Protein AF-A0AAW6R0N8-F1 (afdb_monomer)

Radius of gyration: 22.19 Å; Cα contacts (8 Å, |Δi|>4): 278; chains: 1; bounding box: 42×32×87 Å

Structure (mmCIF, N/CA/C/O backbone):
data_AF-A0AAW6R0N8-F1
#
_entry.id   AF-A0AAW6R0N8-F1
#
loop_
_atom_site.group_PDB
_at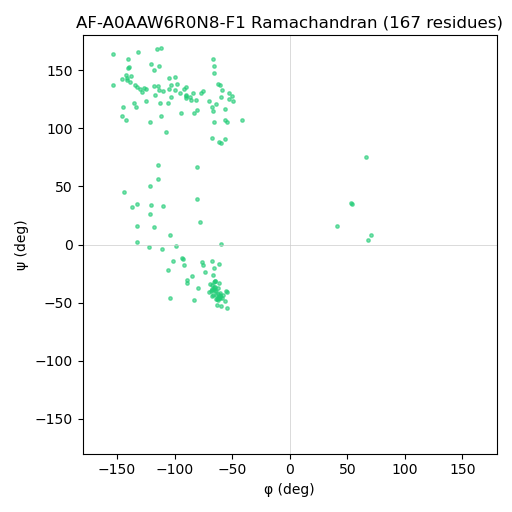om_site.id
_atom_site.type_symbol
_atom_site.label_atom_id
_atom_site.label_alt_id
_atom_site.label_comp_id
_atom_site.label_asym_id
_atom_site.label_entity_id
_atom_site.label_seq_id
_atom_site.pdbx_PDB_ins_code
_atom_site.Cartn_x
_atom_site.Cartn_y
_atom_site.Cartn_z
_atom_site.occupancy
_atom_site.B_iso_or_equiv
_atom_site.auth_seq_id
_atom_site.auth_comp_id
_atom_site.auth_asym_id
_atom_site.auth_atom_id
_atom_site.pdbx_PDB_model_num
ATOM 1 N N . MET A 1 1 ? -19.069 -19.499 -65.667 1.00 41.84 1 MET A N 1
ATOM 2 C CA . MET A 1 1 ? -17.992 -19.268 -64.678 1.00 41.84 1 MET A CA 1
ATOM 3 C C . MET A 1 1 ? -18.463 -18.288 -63.598 1.00 41.84 1 MET A C 1
ATOM 5 O O . MET A 1 1 ? -18.331 -17.089 -63.770 1.00 41.84 1 MET A O 1
ATOM 9 N N . ILE A 1 2 ? -19.153 -18.813 -62.574 1.00 45.59 2 ILE A N 1
ATOM 10 C CA . ILE A 1 2 ? -19.002 -18.646 -61.100 1.00 45.59 2 ILE A CA 1
ATOM 11 C C . ILE A 1 2 ? -18.685 -17.241 -60.503 1.00 45.59 2 ILE A C 1
ATOM 13 O O . ILE A 1 2 ? -18.346 -17.126 -59.336 1.00 45.59 2 ILE A O 1
ATOM 17 N N . PHE A 1 3 ? -18.852 -16.134 -61.228 1.00 44.22 3 PHE A N 1
ATOM 18 C CA . PHE A 1 3 ? -18.349 -14.814 -60.798 1.00 44.22 3 PHE A CA 1
ATOM 19 C C . PHE A 1 3 ? -19.421 -13.785 -60.380 1.00 44.22 3 PHE A C 1
ATOM 21 O O . PHE A 1 3 ? -19.250 -12.593 -60.626 1.00 44.22 3 PHE A O 1
ATOM 28 N N . ARG A 1 4 ? -20.556 -14.199 -59.788 1.00 44.06 4 ARG A N 1
ATOM 29 C CA . ARG A 1 4 ? -21.659 -13.250 -59.496 1.00 44.06 4 ARG A CA 1
ATOM 30 C C . ARG A 1 4 ? -22.314 -13.251 -58.112 1.00 44.06 4 ARG A C 1
ATOM 32 O O . ARG A 1 4 ? -23.203 -12.436 -57.917 1.00 44.06 4 ARG A O 1
ATOM 39 N N . LEU A 1 5 ? -21.895 -14.051 -57.130 1.00 46.03 5 LEU A N 1
ATOM 40 C CA . LEU A 1 5 ? -22.649 -14.143 -55.861 1.00 46.03 5 LEU A CA 1
ATOM 41 C C . LEU A 1 5 ? -21.772 -14.307 -54.606 1.00 46.03 5 LEU A C 1
ATOM 43 O O . LEU A 1 5 ? -22.065 -15.124 -53.745 1.00 46.03 5 LEU A O 1
ATOM 47 N N . LEU A 1 6 ? -20.688 -13.534 -54.479 1.00 48.12 6 LEU A N 1
ATOM 48 C CA . LEU A 1 6 ? -19.808 -13.589 -53.295 1.00 48.12 6 LEU A CA 1
ATOM 49 C C . LEU A 1 6 ? -19.372 -12.205 -52.776 1.00 48.12 6 LEU A C 1
ATOM 51 O O . LEU A 1 6 ? -18.269 -12.050 -52.269 1.00 48.12 6 LEU A O 1
ATOM 55 N N . ILE A 1 7 ? -20.224 -11.179 -52.909 1.00 50.09 7 ILE A N 1
ATOM 56 C CA . ILE A 1 7 ? -19.897 -9.804 -52.461 1.00 50.09 7 ILE A CA 1
ATOM 57 C C . ILE A 1 7 ? -20.902 -9.241 -51.427 1.00 50.09 7 ILE A C 1
ATOM 59 O O . ILE A 1 7 ? -20.674 -8.179 -50.864 1.00 50.09 7 ILE A O 1
ATOM 63 N N . CYS A 1 8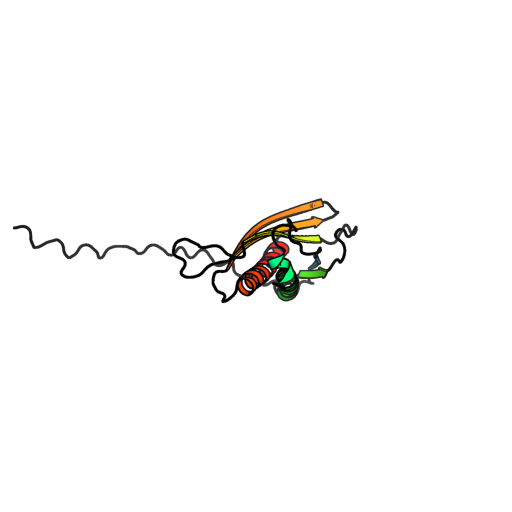 ? -21.966 -9.963 -51.051 1.00 42.56 8 CYS A N 1
ATOM 64 C CA . CYS A 1 8 ? -23.022 -9.405 -50.181 1.00 42.56 8 CYS A CA 1
ATOM 65 C C . CYS A 1 8 ? -23.276 -10.147 -48.855 1.00 42.56 8 CYS A C 1
ATOM 67 O O . CYS A 1 8 ? -24.376 -10.048 -48.324 1.00 42.56 8 CYS A O 1
ATOM 69 N N . SER A 1 9 ? -22.297 -10.862 -48.284 1.00 46.06 9 SER A N 1
ATOM 70 C CA . SER A 1 9 ? -22.511 -11.597 -47.017 1.00 46.06 9 SER A CA 1
ATOM 71 C C . SER A 1 9 ? -21.417 -11.410 -45.956 1.00 46.06 9 SER A C 1
ATOM 73 O O . SER A 1 9 ? -21.133 -12.329 -45.195 1.00 46.06 9 SER A O 1
ATOM 75 N N . PHE A 1 10 ? -20.825 -10.215 -45.869 1.00 45.59 10 PHE A N 1
ATOM 76 C CA . PHE A 1 10 ? -19.983 -9.809 -44.727 1.00 45.59 10 PHE A CA 1
ATOM 77 C C . PHE A 1 10 ? -20.536 -8.564 -44.015 1.00 45.59 10 PHE A C 1
ATOM 79 O O . PHE A 1 10 ? -19.805 -7.714 -43.521 1.00 45.59 10 PHE A O 1
ATOM 86 N N . ALA A 1 11 ? -21.864 -8.456 -43.974 1.00 47.66 11 ALA A N 1
ATOM 87 C CA . ALA A 1 11 ? -22.594 -7.426 -43.244 1.00 47.66 11 ALA A CA 1
ATOM 88 C C . ALA A 1 11 ? -23.535 -8.067 -42.217 1.00 47.66 11 ALA A C 1
ATOM 90 O O . ALA A 1 11 ? -24.722 -7.769 -42.200 1.00 47.66 11 ALA A O 1
ATOM 91 N N . VAL A 1 12 ? -23.037 -8.990 -41.387 1.00 48.59 12 VAL A N 1
ATOM 92 C CA . VAL A 1 12 ? -23.817 -9.541 -40.272 1.00 48.59 12 VAL A CA 1
ATOM 93 C C . VAL A 1 12 ? -22.892 -9.830 -39.084 1.00 48.59 12 VAL A C 1
ATOM 95 O O . VAL A 1 12 ? -22.091 -10.756 -39.110 1.00 48.59 12 VAL A O 1
ATOM 98 N N . LEU A 1 13 ? -23.068 -9.022 -38.034 1.00 48.94 13 LEU A N 1
ATOM 99 C CA . LEU A 1 13 ? -22.807 -9.342 -36.625 1.00 48.94 13 LEU A CA 1
ATOM 100 C C . LEU A 1 13 ? -21.349 -9.592 -36.195 1.00 48.94 13 LEU A C 1
ATOM 102 O O . LEU A 1 13 ? -20.982 -10.683 -35.776 1.00 48.94 13 LEU A O 1
ATOM 106 N N . VAL A 1 14 ? -20.576 -8.509 -36.080 1.00 48.06 14 VAL A N 1
ATOM 107 C CA . VAL A 1 14 ? -19.640 -8.362 -34.947 1.00 48.06 14 VAL A CA 1
ATOM 108 C C . VAL A 1 14 ? -20.111 -7.183 -34.091 1.00 48.06 14 VAL A C 1
ATOM 110 O O . VAL A 1 14 ? -19.401 -6.218 -33.844 1.00 48.06 14 VAL A O 1
ATOM 113 N N . LEU A 1 15 ? -21.366 -7.261 -33.636 1.00 47.09 15 LEU A N 1
ATOM 114 C CA . LEU A 1 15 ? -21.783 -6.621 -32.389 1.00 47.09 15 LEU A CA 1
ATOM 115 C C . LEU A 1 15 ? -21.337 -7.549 -31.256 1.00 47.09 15 LEU A C 1
ATOM 117 O O . LEU A 1 15 ? -22.151 -8.179 -30.586 1.00 47.09 15 LEU A O 1
ATOM 121 N N . THR A 1 16 ? -20.024 -7.699 -31.073 1.00 50.62 16 THR A N 1
ATOM 122 C CA . THR A 1 16 ? -19.517 -8.249 -29.819 1.00 50.62 16 THR A CA 1
ATOM 123 C C . THR A 1 16 ? -19.861 -7.237 -28.750 1.00 50.62 16 THR A C 1
ATOM 125 O O . THR A 1 16 ? -19.274 -6.156 -28.686 1.00 50.62 16 THR A O 1
ATOM 128 N N . ALA A 1 17 ? -20.870 -7.595 -27.965 1.00 46.34 17 ALA A N 1
ATOM 129 C CA . ALA A 1 17 ? -21.262 -6.932 -26.748 1.00 46.34 17 ALA A CA 1
ATOM 130 C C . ALA A 1 17 ? -20.008 -6.558 -25.950 1.00 46.34 17 ALA A C 1
ATOM 132 O O . ALA A 1 17 ? -19.354 -7.408 -25.342 1.00 46.34 17 ALA A O 1
ATOM 133 N N . CYS A 1 18 ? -19.689 -5.264 -25.928 1.00 48.19 18 CYS A N 1
ATOM 134 C CA . CYS A 1 18 ? -18.985 -4.683 -24.804 1.00 48.19 18 CYS A CA 1
ATOM 135 C C . CYS A 1 18 ? -19.907 -4.889 -23.605 1.00 48.19 18 CYS A C 1
ATOM 137 O O . CYS A 1 18 ? -20.769 -4.065 -23.316 1.00 48.19 18 CYS A O 1
ATOM 139 N N . SER A 1 19 ? -19.756 -6.043 -22.953 1.00 41.38 19 SER A N 1
ATOM 140 C CA . SER A 1 19 ? -20.226 -6.284 -21.602 1.00 41.38 19 SER A CA 1
ATOM 141 C C . SER A 1 19 ? -19.581 -5.204 -20.748 1.00 41.38 19 SER A C 1
ATOM 143 O O . SER A 1 19 ? -18.451 -5.360 -20.280 1.00 41.38 19 SER A O 1
ATOM 145 N N . SER A 1 20 ? -20.282 -4.083 -20.600 1.00 46.94 20 SER A N 1
ATOM 146 C CA . SER A 1 20 ? -19.986 -3.036 -19.644 1.00 46.94 20 SER A CA 1
ATOM 147 C C . SER A 1 20 ? -20.059 -3.686 -18.273 1.00 46.94 20 SER A C 1
ATOM 149 O O . SER A 1 20 ? -21.117 -3.748 -17.648 1.00 46.94 20 SER A O 1
ATOM 151 N N . LYS A 1 21 ? -18.935 -4.251 -17.822 1.00 43.66 21 LYS A N 1
ATOM 152 C CA . LYS A 1 21 ? -18.765 -4.565 -16.412 1.00 43.66 21 LYS A CA 1
ATOM 153 C C . LYS A 1 21 ? -19.065 -3.256 -15.688 1.00 43.66 21 LYS A C 1
ATOM 155 O O . LYS A 1 21 ? -18.472 -2.244 -16.071 1.00 43.66 21 LYS A O 1
ATOM 160 N N . PRO A 1 22 ? -20.001 -3.238 -14.729 1.00 43.19 22 PRO A N 1
ATOM 161 C CA . PRO A 1 22 ? -20.284 -2.023 -13.998 1.00 43.19 22 PRO A CA 1
ATOM 162 C C . PRO A 1 22 ? -18.965 -1.559 -13.389 1.00 43.19 22 PRO A C 1
ATOM 164 O O . PRO A 1 22 ? -18.335 -2.283 -12.615 1.00 43.19 22 PRO A O 1
ATOM 167 N N . THR A 1 23 ? -18.508 -0.379 -13.810 1.00 47.97 23 THR A N 1
ATOM 168 C CA . THR A 1 23 ? -17.472 0.358 -13.097 1.00 47.97 23 THR A CA 1
ATOM 169 C C . THR A 1 23 ? -17.920 0.376 -11.641 1.00 47.97 23 THR A C 1
ATOM 171 O O . THR A 1 23 ? -19.057 0.794 -11.400 1.00 47.97 23 THR A O 1
ATOM 174 N N . PRO A 1 24 ? -17.114 -0.112 -10.681 1.00 43.09 24 PRO A N 1
ATOM 175 C CA . PRO A 1 24 ? -17.468 -0.004 -9.279 1.00 43.09 24 PRO A CA 1
ATOM 176 C C . PRO A 1 24 ? -17.696 1.479 -9.011 1.00 43.09 24 PRO A C 1
ATOM 178 O O . PRO A 1 24 ? -16.751 2.268 -9.049 1.00 43.09 24 PRO A O 1
ATOM 181 N N . GLN A 1 25 ? -18.955 1.877 -8.838 1.00 39.91 25 GLN A N 1
ATOM 182 C CA . GLN A 1 25 ? -19.247 3.216 -8.373 1.00 39.91 25 GLN A CA 1
ATOM 183 C C . GLN A 1 25 ? -18.572 3.320 -7.009 1.00 39.91 25 GLN A C 1
ATOM 185 O O . GLN A 1 25 ? -18.728 2.433 -6.164 1.00 39.91 25 GLN A O 1
ATOM 190 N N . LEU A 1 26 ? -17.748 4.354 -6.836 1.00 49.06 26 LEU A N 1
ATOM 191 C CA . LEU A 1 26 ? -17.305 4.768 -5.516 1.00 49.06 26 LEU A CA 1
ATOM 192 C C . LEU A 1 26 ? -18.595 4.985 -4.722 1.00 49.06 26 LEU A C 1
ATOM 194 O O . LEU A 1 26 ? -19.321 5.942 -4.989 1.00 49.06 26 LEU A O 1
ATOM 198 N N . VAL A 1 27 ? -18.922 4.066 -3.814 1.00 52.25 27 VAL A N 1
ATOM 199 C CA . VAL A 1 27 ? -19.962 4.305 -2.818 1.00 52.25 27 VAL A CA 1
ATOM 200 C C . VAL A 1 27 ? -19.378 5.391 -1.932 1.00 52.25 27 VAL A C 1
ATOM 202 O O . VAL A 1 27 ? -18.566 5.124 -1.052 1.00 52.25 27 VAL A O 1
ATOM 205 N N . LYS A 1 28 ? -19.677 6.637 -2.295 1.00 51.53 28 LYS A N 1
ATOM 206 C CA . LYS A 1 28 ? -19.291 7.817 -1.539 1.00 51.53 28 LYS A CA 1
ATOM 207 C C . LYS A 1 28 ? -20.084 7.739 -0.245 1.00 51.53 28 LYS A C 1
ATOM 209 O O . LYS A 1 28 ? -21.309 7.648 -0.290 1.00 51.53 28 LYS A O 1
ATOM 214 N N . ALA A 1 29 ? -19.377 7.650 0.869 1.00 56.50 29 ALA A N 1
ATOM 215 C CA . ALA A 1 29 ? -20.003 7.385 2.149 1.00 56.50 29 ALA A CA 1
ATOM 216 C C . ALA A 1 29 ? -20.921 8.561 2.567 1.00 56.50 29 ALA A C 1
ATOM 218 O O . ALA A 1 29 ? -20.664 9.717 2.219 1.00 56.50 29 ALA A O 1
ATOM 219 N N . ASP A 1 30 ? -22.009 8.245 3.276 1.00 56.84 30 ASP A N 1
ATOM 220 C CA . ASP A 1 30 ? -23.096 9.158 3.662 1.00 56.84 30 ASP A CA 1
ATOM 221 C C . ASP A 1 30 ? -22.619 10.237 4.661 1.00 56.84 30 ASP A C 1
ATOM 223 O O . ASP A 1 30 ? -22.221 9.876 5.765 1.00 56.84 30 ASP A O 1
ATOM 227 N N . PRO A 1 31 ? -22.607 11.544 4.332 1.00 57.38 31 PRO A N 1
ATOM 228 C CA . PRO A 1 31 ? -21.894 12.595 5.083 1.00 57.38 31 PRO A CA 1
ATOM 229 C C . PRO A 1 31 ? -22.290 12.798 6.562 1.00 57.38 31 PRO A C 1
ATOM 231 O O . PRO A 1 31 ? -21.728 13.674 7.216 1.00 57.38 31 PRO A O 1
ATOM 234 N N . SER A 1 32 ? -23.239 12.021 7.091 1.00 55.78 32 SER A N 1
ATOM 235 C CA . SER A 1 32 ? -23.724 12.085 8.471 1.00 55.78 32 SER A CA 1
ATOM 236 C C . SER A 1 32 ? -23.029 11.130 9.459 1.00 55.78 32 SER A C 1
ATOM 238 O O . SER A 1 32 ? -23.269 11.270 10.660 1.00 55.78 32 SER A O 1
ATOM 240 N N . SER A 1 33 ? -22.218 10.160 9.022 1.00 67.81 33 SER A N 1
ATOM 241 C CA . SER A 1 33 ? -21.510 9.245 9.937 1.00 67.81 33 SER A CA 1
ATOM 242 C C . SER A 1 33 ? -20.138 9.776 10.352 1.00 67.81 33 SER A C 1
ATOM 244 O O . SER A 1 33 ? -19.363 10.272 9.532 1.00 67.81 33 SER A O 1
ATOM 246 N N . GLU A 1 34 ? -19.836 9.665 11.648 1.00 78.88 34 GLU A N 1
ATOM 247 C CA . GLU A 1 34 ? -18.526 10.010 12.198 1.00 78.88 34 GLU A CA 1
ATOM 248 C C . GLU A 1 34 ? -17.433 9.137 11.549 1.00 78.88 34 GLU A C 1
ATOM 250 O O . GLU A 1 34 ? -17.652 7.934 11.364 1.00 78.88 34 GLU A O 1
ATOM 255 N N . PRO A 1 35 ? -16.267 9.704 11.176 1.00 83.69 35 PRO A N 1
ATOM 256 C CA . PRO A 1 35 ? -15.208 8.934 10.540 1.00 83.69 35 PRO A CA 1
ATOM 257 C C . PRO A 1 35 ? -14.744 7.781 11.428 1.00 83.69 35 PRO A C 1
ATOM 259 O O . PRO A 1 35 ? -14.433 7.981 12.600 1.00 83.69 35 PRO A O 1
ATOM 262 N N . GLN A 1 36 ? -14.613 6.584 10.864 1.00 88.25 36 GLN A N 1
ATOM 263 C CA . GLN A 1 36 ? -14.063 5.447 11.591 1.00 88.25 36 GLN A CA 1
ATOM 264 C C . GLN A 1 36 ? -12.561 5.650 11.820 1.00 88.25 36 GLN A C 1
ATOM 266 O O . GLN A 1 36 ? -11.786 5.841 10.876 1.00 88.25 36 GLN A O 1
ATOM 271 N N . HIS A 1 37 ? -12.146 5.604 13.085 1.00 90.44 37 HIS A N 1
ATOM 272 C CA . HIS A 1 37 ? -10.745 5.707 13.478 1.00 90.44 37 HIS A CA 1
ATOM 273 C C . HIS A 1 37 ? -10.011 4.385 13.228 1.00 90.44 37 HIS A C 1
ATOM 275 O O . HIS A 1 37 ? -10.466 3.316 13.636 1.00 90.44 37 HIS A O 1
ATOM 281 N N . ILE A 1 38 ? -8.861 4.466 12.560 1.00 91.31 38 ILE A N 1
ATOM 282 C CA . ILE A 1 38 ? -8.049 3.315 12.165 1.00 91.31 38 ILE A CA 1
ATOM 283 C C . ILE A 1 38 ? -6.582 3.649 12.389 1.00 91.31 38 ILE A C 1
ATOM 285 O O . ILE A 1 38 ? -6.124 4.736 12.045 1.00 91.31 38 ILE A O 1
ATOM 289 N N . TYR A 1 39 ? -5.815 2.692 12.889 1.00 92.19 39 TYR A N 1
ATOM 290 C CA . TYR A 1 39 ? -4.369 2.829 12.964 1.00 92.19 39 TYR A CA 1
ATOM 291 C C . TYR A 1 39 ? -3.694 2.307 11.694 1.00 92.19 39 TYR A C 1
ATOM 293 O O . TYR A 1 39 ? -3.924 1.172 11.281 1.00 92.19 39 TYR A O 1
ATOM 301 N N . LEU A 1 40 ? -2.837 3.119 11.078 1.00 92.69 40 LEU A N 1
ATOM 302 C CA . LEU A 1 40 ? -1.979 2.705 9.971 1.00 92.69 40 LEU A CA 1
ATOM 303 C C . LEU A 1 40 ? -0.619 2.286 10.526 1.00 92.69 40 LEU A C 1
ATOM 305 O O . LEU A 1 40 ? 0.135 3.128 11.016 1.00 92.69 40 LEU A O 1
ATOM 309 N N . MET A 1 41 ? -0.297 1.001 10.416 1.00 91.94 41 MET A N 1
ATOM 310 C CA . MET A 1 41 ? 1.045 0.499 10.704 1.00 91.94 41 MET A CA 1
ATOM 311 C C . ME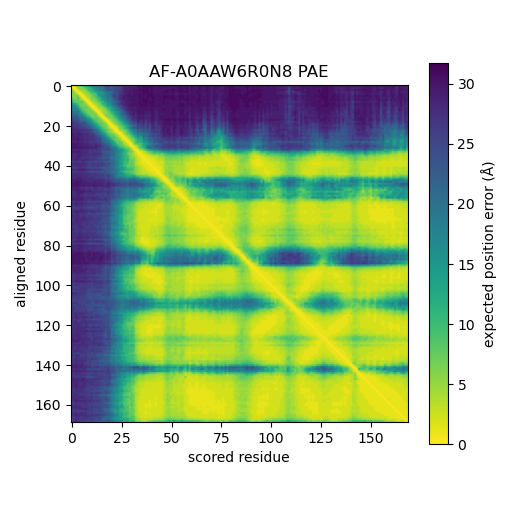T A 1 41 ? 2.056 1.029 9.673 1.00 91.94 41 MET A C 1
ATOM 313 O O . MET A 1 41 ? 1.653 1.406 8.564 1.00 91.94 41 MET A O 1
ATOM 317 N N . PRO A 1 42 ? 3.366 1.021 9.987 1.00 90.56 42 PRO A N 1
ATOM 318 C CA . PRO A 1 42 ? 4.397 1.398 9.030 1.00 90.56 42 PRO A CA 1
ATOM 319 C C . PRO A 1 42 ? 4.232 0.658 7.698 1.00 90.56 42 PRO A C 1
ATOM 321 O O . PRO A 1 42 ? 4.104 -0.566 7.646 1.00 90.56 42 PRO A O 1
ATOM 324 N N . VAL A 1 43 ? 4.215 1.424 6.609 1.00 91.25 43 VAL A N 1
ATOM 325 C CA . VAL A 1 43 ? 4.128 0.883 5.253 1.00 91.25 43 VAL A CA 1
ATOM 326 C C . VAL A 1 43 ? 5.525 0.453 4.825 1.00 91.25 43 VAL A C 1
ATOM 328 O O . VAL A 1 43 ? 6.446 1.269 4.844 1.00 91.25 43 VAL A O 1
ATOM 331 N N . ILE A 1 44 ? 5.686 -0.808 4.428 1.00 90.94 44 ILE A N 1
ATOM 332 C CA . ILE A 1 44 ? 7.007 -1.408 4.189 1.00 90.94 44 ILE A CA 1
ATOM 333 C C . ILE A 1 44 ? 7.091 -2.156 2.854 1.00 90.94 44 ILE A C 1
ATOM 335 O O . ILE A 1 44 ? 6.083 -2.481 2.224 1.00 90.94 44 ILE A O 1
ATOM 339 N N . PHE A 1 45 ? 8.319 -2.466 2.439 1.00 90.19 45 PHE A N 1
ATOM 340 C CA . PHE A 1 45 ? 8.593 -3.518 1.459 1.00 90.19 45 PHE A CA 1
ATOM 3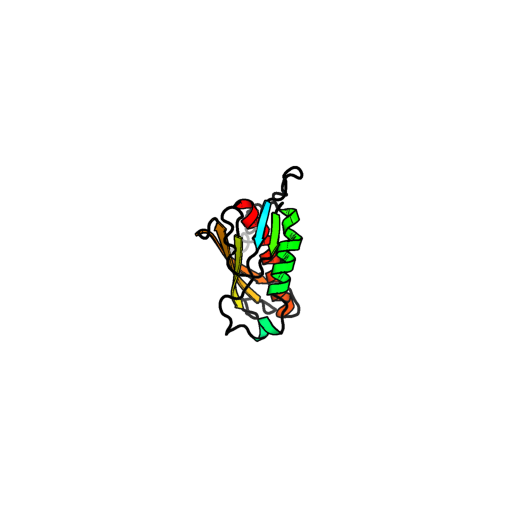41 C C . PHE A 1 45 ? 8.842 -4.831 2.209 1.00 90.19 45 PHE A C 1
ATOM 343 O O . PHE A 1 45 ? 9.594 -4.825 3.182 1.00 90.19 45 PHE A O 1
ATOM 350 N N . SER A 1 46 ? 8.242 -5.942 1.772 1.00 86.19 46 SER A N 1
ATOM 351 C CA . SER A 1 46 ? 8.393 -7.236 2.456 1.00 86.19 46 SER A CA 1
ATOM 352 C C . SER A 1 46 ? 9.798 -7.822 2.317 1.00 86.19 46 SER A C 1
ATOM 354 O O . SER A 1 46 ? 10.271 -8.489 3.230 1.00 86.19 46 SER A O 1
ATOM 356 N N . ASP A 1 47 ? 10.454 -7.589 1.177 1.00 78.25 47 ASP A N 1
ATOM 357 C CA . ASP A 1 47 ? 11.846 -7.970 0.945 1.00 78.25 47 ASP A CA 1
ATOM 358 C C . ASP A 1 47 ? 12.706 -6.706 0.835 1.00 78.25 47 ASP A C 1
ATOM 360 O O . ASP A 1 47 ? 12.589 -5.943 -0.134 1.00 78.25 47 ASP A O 1
ATOM 364 N N . PRO A 1 48 ? 13.573 -6.447 1.826 1.00 61.66 48 PRO A N 1
ATOM 365 C CA . PRO A 1 48 ? 14.399 -5.269 1.802 1.00 61.66 48 PRO A CA 1
ATOM 366 C C . PRO A 1 48 ? 15.592 -5.351 0.839 1.00 61.66 48 PRO A C 1
ATOM 368 O O . PRO A 1 48 ? 16.154 -4.298 0.555 1.00 61.66 48 PRO A O 1
ATOM 371 N N . THR A 1 49 ? 15.979 -6.526 0.341 1.00 55.56 49 THR A N 1
ATOM 372 C CA . THR A 1 49 ? 17.273 -6.735 -0.338 1.00 55.56 49 THR A CA 1
ATOM 373 C C . THR A 1 49 ? 17.249 -6.546 -1.856 1.00 55.56 49 THR A C 1
ATOM 375 O O . THR A 1 49 ? 18.292 -6.326 -2.461 1.00 55.56 49 THR A O 1
ATOM 378 N N . ASN A 1 50 ? 16.073 -6.576 -2.490 1.00 58.88 50 ASN A N 1
ATOM 379 C CA . ASN A 1 50 ? 15.952 -6.541 -3.956 1.00 58.88 50 ASN A CA 1
ATOM 380 C C . ASN A 1 50 ? 15.513 -5.172 -4.518 1.00 58.88 50 ASN A C 1
ATOM 382 O O . ASN A 1 50 ? 15.184 -5.042 -5.696 1.00 58.88 50 ASN A O 1
ATOM 386 N N . LEU A 1 51 ? 15.449 -4.139 -3.667 1.00 66.69 51 LEU A N 1
ATOM 387 C CA . LEU A 1 51 ? 14.762 -2.878 -3.975 1.00 66.69 51 LEU A CA 1
ATOM 388 C C . LEU A 1 51 ? 15.567 -1.619 -3.649 1.00 66.69 51 LEU A C 1
ATOM 390 O O . LEU A 1 51 ? 14.988 -0.538 -3.625 1.00 66.69 51 LEU A O 1
ATOM 394 N N . ASP A 1 52 ? 16.879 -1.710 -3.439 1.00 67.31 52 ASP A N 1
ATOM 395 C CA . ASP A 1 52 ? 17.690 -0.572 -2.979 1.00 67.31 52 ASP A CA 1
ATOM 396 C C . ASP A 1 52 ? 17.567 0.665 -3.877 1.00 67.31 52 ASP A C 1
ATOM 398 O O . ASP A 1 52 ? 17.394 1.772 -3.375 1.00 67.31 52 ASP A O 1
ATOM 402 N N . LYS A 1 53 ? 17.527 0.498 -5.205 1.00 63.59 53 LYS A N 1
ATOM 403 C CA . LYS A 1 53 ? 17.249 1.623 -6.116 1.00 63.59 53 LYS A CA 1
ATOM 404 C C . LYS A 1 53 ? 15.849 2.203 -5.940 1.00 63.59 53 LYS A C 1
ATOM 406 O O . LYS A 1 53 ? 15.694 3.412 -5.895 1.00 63.59 53 LYS A O 1
ATOM 411 N N . VAL A 1 54 ? 14.825 1.360 -5.809 1.00 70.38 54 VAL A N 1
ATOM 412 C CA . VAL A 1 54 ? 13.439 1.823 -5.619 1.00 70.38 54 VAL A CA 1
ATOM 413 C C . VAL A 1 54 ? 13.278 2.538 -4.277 1.00 70.38 54 VAL A C 1
ATOM 415 O O . VAL A 1 54 ? 12.577 3.538 -4.205 1.00 70.38 54 VAL A O 1
ATOM 418 N N . LYS A 1 55 ? 13.940 2.042 -3.232 1.00 69.62 55 LYS A N 1
ATOM 419 C CA . LYS A 1 55 ? 13.917 2.605 -1.880 1.00 69.62 55 LYS A CA 1
ATOM 420 C C . LYS A 1 55 ? 14.646 3.938 -1.779 1.00 69.62 55 LYS A C 1
ATOM 422 O O . LYS A 1 55 ? 14.176 4.820 -1.072 1.00 69.62 55 LYS A O 1
ATOM 427 N N . ASN A 1 56 ? 15.790 4.051 -2.451 1.00 68.06 56 ASN A N 1
ATOM 428 C CA . ASN A 1 56 ? 16.663 5.214 -2.335 1.00 68.06 56 ASN A CA 1
ATOM 429 C C . ASN A 1 56 ? 16.312 6.314 -3.343 1.00 68.06 56 ASN A C 1
ATOM 431 O O . ASN A 1 56 ? 16.533 7.484 -3.052 1.00 68.06 56 ASN A O 1
ATOM 435 N N . GLU A 1 57 ? 15.789 5.956 -4.520 1.00 66.50 57 GLU A N 1
ATOM 436 C CA . GLU A 1 57 ? 15.562 6.908 -5.616 1.00 66.50 57 GLU A CA 1
ATO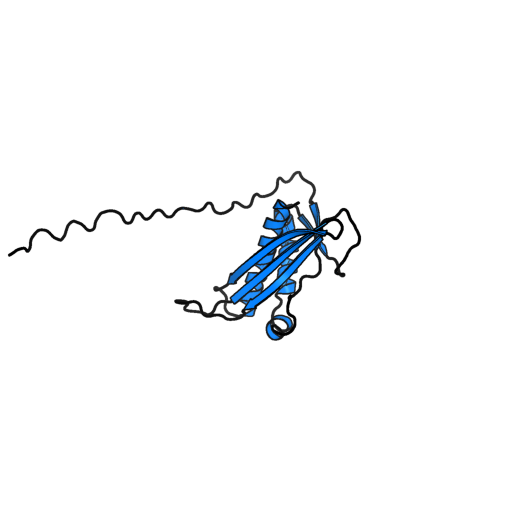M 437 C C . GLU A 1 57 ? 14.083 7.277 -5.809 1.00 66.50 57 GLU A C 1
ATOM 439 O O . GLU A 1 57 ? 13.802 8.331 -6.374 1.00 66.50 57 GLU A O 1
ATOM 444 N N . CYS A 1 58 ? 13.130 6.451 -5.354 1.00 83.69 58 CYS A N 1
ATOM 445 C CA . CYS A 1 58 ? 11.702 6.706 -5.555 1.00 83.69 58 CYS A CA 1
ATOM 446 C C . CYS A 1 58 ? 10.955 6.887 -4.221 1.00 83.69 58 CYS A C 1
ATOM 448 O O . CYS A 1 58 ? 11.068 6.064 -3.312 1.00 83.69 58 CYS A O 1
ATOM 450 N N . SER A 1 59 ? 10.063 7.878 -4.133 1.00 90.31 59 SER A N 1
ATOM 451 C CA . SER A 1 59 ? 9.260 8.149 -2.925 1.00 90.31 59 SER A CA 1
ATOM 452 C C . SER A 1 59 ? 8.032 7.233 -2.798 1.00 90.31 59 SER A C 1
ATOM 454 O O . SER A 1 59 ? 6.950 7.656 -2.399 1.00 90.31 59 SER A O 1
ATOM 456 N N . MET A 1 60 ? 8.153 5.948 -3.142 1.00 90.25 60 MET A N 1
ATOM 457 C CA . MET A 1 60 ? 7.002 5.048 -3.300 1.00 90.25 60 MET A CA 1
ATOM 458 C C . MET A 1 60 ? 6.224 4.808 -1.991 1.00 90.25 60 MET A C 1
ATOM 460 O O . MET A 1 60 ? 4.997 4.906 -1.985 1.00 90.25 60 MET A O 1
ATOM 464 N N . LEU A 1 61 ? 6.909 4.521 -0.875 1.00 92.00 61 LEU A N 1
ATOM 465 C CA . LEU A 1 61 ? 6.254 4.303 0.427 1.00 92.00 61 LEU A CA 1
ATOM 466 C C . LEU A 1 61 ? 5.633 5.594 0.974 1.00 92.00 61 LEU A C 1
ATOM 468 O O . LEU A 1 61 ? 4.517 5.580 1.495 1.00 92.00 61 LEU A O 1
ATOM 472 N N . GLU A 1 62 ? 6.332 6.718 0.809 1.00 92.75 62 GLU A N 1
ATOM 473 C CA . GLU A 1 62 ? 5.844 8.040 1.201 1.00 92.75 62 GLU A CA 1
ATOM 474 C C . GLU A 1 62 ? 4.575 8.406 0.421 1.00 92.75 62 GLU A C 1
ATOM 476 O O . GLU A 1 62 ? 3.567 8.799 1.012 1.00 92.75 62 GLU A O 1
ATOM 481 N N . MET A 1 63 ? 4.585 8.194 -0.897 1.00 94.56 63 MET A N 1
ATOM 482 C CA . MET A 1 63 ? 3.440 8.443 -1.769 1.00 94.56 63 MET A CA 1
ATOM 483 C C . MET A 1 63 ? 2.257 7.531 -1.448 1.00 94.56 63 MET A C 1
ATOM 485 O O . MET A 1 63 ? 1.114 7.990 -1.486 1.00 94.56 63 MET A O 1
ATOM 489 N N . LEU A 1 64 ? 2.503 6.272 -1.071 1.00 95.12 64 LEU A N 1
ATOM 490 C CA . LEU A 1 64 ? 1.448 5.374 -0.605 1.00 95.12 64 LEU A CA 1
ATOM 491 C C . LEU A 1 64 ? 0.821 5.913 0.684 1.00 95.12 64 LEU A C 1
ATOM 493 O O . LEU A 1 64 ? -0.393 6.105 0.739 1.00 95.12 64 LEU A O 1
ATOM 497 N N . LYS A 1 65 ? 1.640 6.234 1.691 1.00 94.69 65 LYS A N 1
ATOM 498 C CA . LYS A 1 65 ? 1.182 6.789 2.972 1.00 94.69 65 LYS A CA 1
ATOM 499 C C . LYS A 1 65 ? 0.363 8.064 2.777 1.00 94.69 65 LYS A C 1
ATOM 501 O O . LYS A 1 65 ? -0.746 8.187 3.298 1.00 94.69 65 LYS A O 1
ATOM 506 N N . LYS A 1 66 ? 0.889 8.995 1.979 1.00 95.19 66 LYS A N 1
ATOM 507 C CA . LYS A 1 66 ? 0.220 10.248 1.624 1.00 95.19 66 LYS A CA 1
ATOM 508 C C . LYS A 1 66 ? -1.111 9.981 0.933 1.00 95.19 66 LYS A C 1
ATOM 510 O O . LYS A 1 66 ? -2.117 10.566 1.319 1.00 95.19 66 LYS A O 1
ATOM 515 N N . SER A 1 67 ? -1.144 9.070 -0.037 1.00 96.31 67 SER A N 1
ATOM 516 C CA . SER A 1 67 ? -2.376 8.734 -0.745 1.00 96.31 67 SER A CA 1
ATOM 517 C C . SER A 1 67 ? -3.414 8.067 0.153 1.00 96.31 67 SER A C 1
ATOM 519 O O . SER A 1 67 ? -4.598 8.338 -0.038 1.00 96.31 67 SER A O 1
ATOM 521 N N . ILE A 1 68 ? -3.014 7.212 1.102 1.00 95.94 68 ILE A N 1
ATOM 522 C CA . ILE A 1 68 ? -3.941 6.608 2.070 1.00 95.94 68 ILE A CA 1
ATOM 523 C C . ILE A 1 68 ? -4.616 7.719 2.874 1.00 95.94 68 ILE A C 1
ATOM 525 O O . ILE A 1 68 ? -5.837 7.806 2.863 1.00 95.94 68 ILE A O 1
ATOM 529 N N . ILE A 1 69 ? -3.846 8.625 3.478 1.00 94.69 69 ILE A N 1
ATOM 530 C CA . ILE A 1 69 ? -4.406 9.713 4.295 1.00 94.69 69 ILE A CA 1
ATOM 531 C C . ILE A 1 69 ? -5.269 10.659 3.464 1.00 94.69 69 ILE A C 1
ATOM 533 O O . ILE A 1 69 ? -6.380 10.991 3.853 1.00 94.69 69 ILE A O 1
ATOM 537 N N . GLN A 1 70 ? -4.779 11.085 2.300 1.00 94.56 70 GLN A N 1
ATOM 538 C CA . GLN A 1 70 ? -5.492 12.060 1.477 1.00 94.56 70 GLN A CA 1
ATOM 539 C C . GLN A 1 70 ? -6.824 11.536 0.948 1.00 94.56 70 GLN A C 1
ATOM 541 O O . GLN A 1 70 ? -7.738 12.323 0.741 1.00 94.56 70 GLN A O 1
ATOM 546 N N . THR A 1 71 ? -6.928 10.230 0.698 1.00 94.19 71 THR A N 1
ATOM 547 C CA . THR A 1 71 ? -8.157 9.637 0.153 1.00 94.19 71 THR A CA 1
ATOM 548 C C . THR A 1 71 ? -9.022 8.998 1.231 1.00 94.19 71 THR A C 1
ATOM 550 O O . THR A 1 71 ? -10.102 8.526 0.909 1.00 94.19 71 THR A O 1
ATOM 553 N N . SER A 1 72 ? -8.612 9.000 2.504 1.00 92.94 72 SER A N 1
ATOM 554 C CA . SER A 1 72 ? -9.380 8.358 3.578 1.00 92.94 72 SER A CA 1
ATOM 555 C C . SER A 1 72 ? -10.704 9.063 3.856 1.00 92.94 72 SER A C 1
ATOM 557 O O . SER A 1 72 ? -11.714 8.407 4.109 1.00 92.94 72 SER A O 1
ATOM 559 N N . THR A 1 73 ? -10.732 10.390 3.721 1.00 91.19 73 THR A N 1
ATOM 560 C CA . THR A 1 73 ? -11.941 11.204 3.903 1.00 91.19 73 THR A CA 1
ATOM 561 C C . THR A 1 73 ? -13.040 10.843 2.909 1.00 91.19 73 THR A C 1
ATOM 563 O O . THR A 1 73 ? -14.212 10.871 3.272 1.00 91.19 73 THR A O 1
ATOM 566 N N . ASP A 1 74 ? -12.678 10.434 1.688 1.00 92.44 74 ASP A N 1
ATOM 567 C CA . ASP A 1 74 ? -13.643 10.018 0.658 1.00 92.44 74 ASP A CA 1
ATOM 568 C C . ASP A 1 74 ? -14.406 8.740 1.051 1.00 92.44 74 ASP A C 1
ATOM 570 O O . ASP A 1 74 ? -15.484 8.472 0.516 1.00 92.44 74 ASP A O 1
ATOM 574 N N . TYR A 1 75 ? -13.856 7.971 1.996 1.00 90.69 75 TYR A N 1
ATOM 575 C CA . TYR A 1 75 ? -14.409 6.713 2.499 1.00 90.69 75 TYR A CA 1
ATOM 576 C C . TYR A 1 75 ? -14.759 6.771 3.994 1.00 90.69 75 TYR A C 1
ATOM 578 O O . TYR A 1 75 ? -14.946 5.722 4.600 1.00 90.69 75 TYR A O 1
ATOM 586 N N . GLN A 1 76 ? -14.830 7.970 4.593 1.00 91.31 76 GLN A N 1
ATOM 587 C CA . GLN A 1 76 ? -15.089 8.171 6.032 1.00 91.31 76 GLN A CA 1
ATOM 588 C C . GLN A 1 76 ? -14.143 7.412 6.960 1.00 91.31 76 GLN A C 1
ATOM 590 O O . GLN A 1 76 ? -14.512 6.977 8.048 1.00 91.31 76 GLN A O 1
ATOM 595 N N . LEU A 1 77 ? -12.893 7.277 6.543 1.00 92.06 77 LEU A N 1
ATOM 596 C CA . LEU A 1 77 ? -11.848 6.688 7.360 1.00 92.06 77 LEU A CA 1
ATOM 597 C C . LEU A 1 77 ? -10.932 7.794 7.873 1.00 92.06 77 LEU A C 1
ATOM 599 O O . LEU A 1 77 ? -10.597 8.739 7.149 1.00 92.06 77 LEU A O 1
ATOM 603 N N . LYS A 1 78 ? -10.466 7.648 9.108 1.00 93.06 78 LYS A N 1
ATOM 604 C CA . LYS A 1 78 ? -9.433 8.497 9.692 1.00 93.06 78 LYS A CA 1
ATOM 605 C C . LYS A 1 78 ? -8.264 7.625 10.118 1.00 93.06 78 LYS A C 1
ATOM 607 O O . LYS A 1 78 ? -8.341 6.922 11.121 1.00 93.06 78 LYS A O 1
ATOM 612 N N . PHE A 1 79 ? -7.187 7.683 9.338 1.00 90.81 79 PHE A N 1
ATOM 613 C CA . PHE A 1 79 ? -5.958 6.963 9.650 1.00 90.81 79 PHE A CA 1
ATOM 614 C C . PHE A 1 79 ? -5.069 7.780 10.581 1.00 90.81 79 PHE A C 1
ATOM 616 O O . PHE A 1 79 ? -4.676 8.899 10.252 1.00 90.81 79 PHE A O 1
ATOM 623 N N . GLU A 1 80 ? -4.705 7.185 11.708 1.00 89.25 80 GLU A N 1
ATOM 624 C CA . GLU A 1 80 ? -3.659 7.662 12.602 1.00 89.25 80 GLU A CA 1
ATOM 625 C C . GLU A 1 80 ? -2.405 6.806 12.394 1.00 89.25 80 GLU A C 1
ATOM 627 O O . GLU A 1 80 ? -2.473 5.577 12.393 1.00 89.25 80 GLU A O 1
ATOM 632 N N . GLN A 1 81 ? -1.260 7.441 12.141 1.00 86.06 81 GLN A N 1
ATOM 633 C CA . GLN A 1 81 ? -0.014 6.715 11.892 1.00 86.06 81 GLN A CA 1
ATOM 634 C C . GLN A 1 81 ? 0.550 6.172 13.200 1.00 86.06 81 GLN A C 1
ATOM 636 O O . GLN A 1 81 ? 0.708 6.916 14.163 1.00 86.06 81 GLN A O 1
ATOM 641 N N . LEU A 1 82 ? 0.917 4.896 13.195 1.00 81.81 82 LEU A N 1
ATOM 642 C CA . LEU A 1 82 ? 1.719 4.301 14.251 1.00 81.81 82 LEU A CA 1
ATOM 643 C C . LEU A 1 82 ? 3.187 4.312 13.843 1.00 81.81 82 LEU A C 1
ATOM 645 O O . LEU A 1 82 ? 3.541 3.857 12.757 1.00 81.81 82 LEU A O 1
ATOM 649 N N . GLU A 1 83 ? 4.045 4.802 14.733 1.00 69.56 83 GLU A N 1
ATOM 650 C CA . GLU A 1 83 ? 5.498 4.717 14.547 1.00 69.56 83 GLU A CA 1
ATOM 651 C C . GLU A 1 83 ? 6.021 3.291 14.785 1.00 69.56 83 GLU A C 1
ATOM 653 O O . GLU A 1 83 ? 7.044 2.914 14.221 1.00 69.56 83 GLU A O 1
ATOM 658 N N . ASN A 1 84 ? 5.293 2.476 15.559 1.00 65.75 84 ASN A N 1
ATOM 659 C CA . ASN A 1 84 ? 5.687 1.118 15.940 1.00 65.75 84 ASN A CA 1
ATOM 660 C C . ASN A 1 84 ? 4.699 0.059 15.426 1.00 65.75 84 ASN A C 1
ATOM 662 O O . ASN A 1 84 ? 3.502 0.312 15.301 1.00 65.75 84 ASN A O 1
ATOM 666 N N . GLU A 1 85 ? 5.204 -1.150 15.158 1.00 62.59 85 GLU A N 1
ATOM 667 C CA . GLU A 1 85 ? 4.456 -2.233 14.497 1.00 62.59 85 GLU A CA 1
ATOM 668 C C . GLU A 1 85 ? 3.303 -2.826 15.320 1.00 62.59 85 GLU A C 1
ATOM 670 O O . GLU A 1 85 ? 2.486 -3.557 14.770 1.00 62.59 85 GLU A O 1
ATOM 675 N N . ILE A 1 86 ? 3.210 -2.570 16.625 1.00 57.62 86 ILE A N 1
ATOM 676 C CA . ILE A 1 86 ? 2.178 -3.197 17.454 1.00 57.62 86 ILE A CA 1
ATOM 677 C C . ILE A 1 86 ? 1.678 -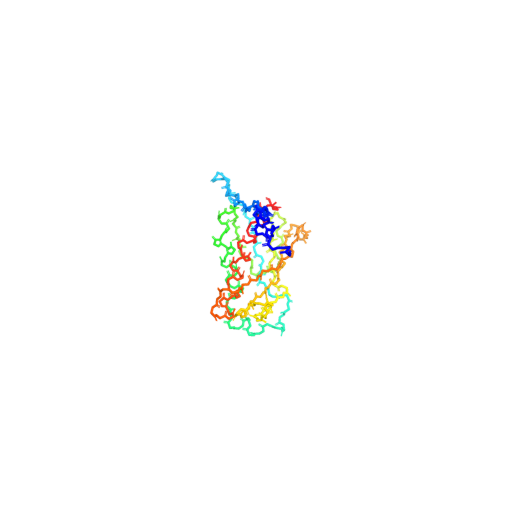2.193 18.482 1.00 57.62 86 ILE A C 1
ATOM 679 O O . ILE A 1 86 ? 2.356 -1.910 19.470 1.00 57.62 86 ILE A O 1
ATOM 683 N N . VAL A 1 87 ? 0.460 -1.692 18.285 1.00 59.25 87 VAL A N 1
ATOM 684 C CA . VAL A 1 87 ? -0.281 -1.047 19.370 1.00 59.25 87 VAL A CA 1
ATOM 685 C C . VAL A 1 87 ? -1.106 -2.105 20.087 1.00 59.25 87 VAL A C 1
ATOM 687 O O . VAL A 1 87 ? -1.881 -2.836 19.482 1.00 59.25 87 VAL A O 1
ATOM 690 N N . GLN A 1 88 ? -0.940 -2.196 21.403 1.00 58.34 88 GLN A N 1
ATOM 691 C CA . GLN A 1 88 ? -1.686 -3.121 22.261 1.00 58.34 88 GLN A CA 1
ATOM 692 C C . GLN A 1 88 ? -3.116 -2.635 22.558 1.00 58.34 88 GLN A C 1
ATOM 694 O O . GLN A 1 88 ? -3.707 -3.080 23.535 1.00 58.34 88 GLN A O 1
ATOM 699 N N . ASN A 1 89 ? -3.677 -1.712 21.765 1.00 60.69 89 ASN A N 1
ATOM 700 C CA . ASN A 1 89 ? -5.064 -1.290 21.938 1.00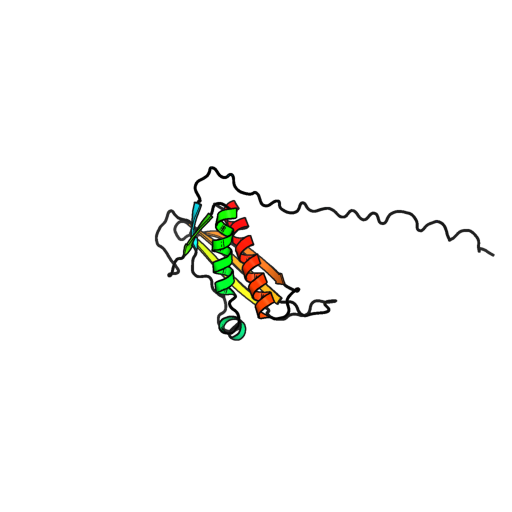 60.69 89 ASN A CA 1
ATOM 701 C C . ASN A 1 89 ? -5.994 -2.300 21.230 1.00 60.69 89 ASN A C 1
ATOM 703 O O . ASN A 1 89 ? -5.929 -2.411 20.001 1.00 60.69 89 ASN A O 1
ATOM 707 N N . PRO A 1 90 ? -6.814 -3.063 21.978 1.00 61.56 90 PRO A N 1
ATOM 708 C CA . PRO A 1 90 ? -7.640 -4.138 21.433 1.00 61.56 90 PRO A CA 1
ATOM 709 C C . PRO A 1 90 ? -8.744 -3.659 20.475 1.00 61.56 90 PRO A C 1
ATOM 711 O O . PRO A 1 90 ? -9.077 -4.364 19.517 1.00 61.56 90 PRO A O 1
ATOM 714 N N . GLU A 1 91 ? -9.296 -2.466 20.706 1.00 77.62 91 GLU A N 1
ATOM 715 C CA . GLU A 1 91 ? -10.589 -2.079 20.125 1.00 77.62 91 GLU A CA 1
ATOM 716 C C . GLU A 1 91 ? -10.480 -1.416 18.746 1.00 77.62 91 GLU A C 1
ATOM 718 O O . GLU A 1 91 ? -11.339 -1.631 17.888 1.00 77.62 91 GLU A O 1
ATOM 723 N N . THR A 1 92 ? -9.406 -0.666 18.489 1.00 86.75 92 THR A N 1
ATOM 724 C CA . THR A 1 92 ? -9.231 0.044 17.215 1.00 86.75 92 THR A CA 1
ATOM 725 C C . THR A 1 92 ? -8.572 -0.860 16.167 1.00 86.75 92 THR A C 1
ATOM 727 O O . THR A 1 92 ? -7.492 -1.404 16.420 1.00 86.75 92 THR A O 1
ATOM 730 N N . PRO A 1 93 ? -9.157 -1.012 14.964 1.00 90.69 93 PRO A N 1
ATOM 731 C CA . PRO A 1 93 ? -8.542 -1.786 13.893 1.00 90.69 93 PRO A CA 1
ATOM 732 C C . PRO A 1 93 ? -7.199 -1.187 13.459 1.00 90.69 93 PRO A C 1
ATOM 734 O O . PRO A 1 93 ? -7.059 0.025 13.289 1.00 90.69 93 PRO A O 1
ATOM 737 N N . GLN A 1 94 ? -6.224 -2.063 13.232 1.00 91.75 94 GLN A N 1
ATOM 738 C CA . GLN A 1 94 ? -4.901 -1.722 12.715 1.00 91.75 94 GLN A CA 1
ATOM 739 C C . GLN A 1 94 ? -4.766 -2.258 11.293 1.00 91.75 94 GLN A C 1
ATOM 741 O O . GLN A 1 94 ? -5.088 -3.413 11.026 1.00 91.75 94 GLN A O 1
ATOM 746 N N . VAL A 1 95 ? -4.289 -1.432 10.372 1.00 93.94 95 VAL A N 1
ATOM 747 C CA . VAL A 1 95 ? -4.097 -1.786 8.967 1.00 93.94 95 VAL A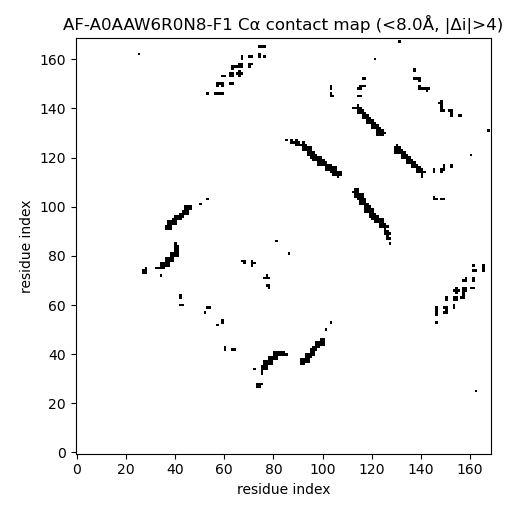 CA 1
ATOM 748 C C . VAL A 1 95 ? -2.608 -1.810 8.666 1.00 93.94 95 VAL A C 1
ATOM 750 O O . VAL A 1 95 ? -1.924 -0.796 8.798 1.00 93.94 95 VAL A O 1
ATOM 753 N N . LYS A 1 96 ? -2.120 -2.964 8.212 1.00 94.06 96 LYS A N 1
ATOM 754 C CA . LYS A 1 96 ? -0.783 -3.131 7.647 1.00 94.06 96 LYS A CA 1
ATOM 755 C C . LYS A 1 96 ? -0.877 -3.138 6.131 1.00 94.06 96 LYS A C 1
ATOM 757 O O . LYS A 1 96 ? -1.705 -3.852 5.566 1.00 94.06 96 LYS A O 1
ATOM 762 N N . VAL A 1 97 ? -0.012 -2.369 5.478 1.00 94.88 97 VAL A N 1
ATOM 763 C CA . VAL A 1 97 ? 0.141 -2.389 4.022 1.00 94.88 97 VAL A CA 1
ATOM 764 C C . VAL A 1 97 ? 1.601 -2.652 3.699 1.00 94.88 97 VAL A C 1
ATOM 766 O O . VAL A 1 97 ? 2.478 -1.908 4.132 1.00 94.88 97 VAL A O 1
ATOM 769 N N . GLU A 1 98 ? 1.862 -3.699 2.928 1.00 93.44 98 GLU A N 1
ATOM 770 C CA . GLU A 1 98 ? 3.216 -4.056 2.512 1.00 93.44 98 GLU A CA 1
ATOM 771 C C . GLU A 1 98 ? 3.271 -4.336 1.014 1.00 93.44 98 GLU A C 1
ATOM 773 O O . GLU A 1 98 ? 2.409 -5.017 0.458 1.00 93.44 98 GLU A O 1
ATOM 778 N N . PHE A 1 99 ? 4.294 -3.810 0.346 1.00 93.00 99 PHE A N 1
ATOM 779 C CA . PHE A 1 99 ? 4.610 -4.209 -1.020 1.00 93.00 99 PHE A CA 1
ATOM 780 C C . PHE A 1 99 ? 5.384 -5.520 -0.978 1.00 93.00 99 PHE A C 1
ATOM 782 O O . PHE A 1 99 ? 6.494 -5.567 -0.449 1.00 93.00 99 PHE A O 1
ATOM 789 N N . THR A 1 100 ? 4.792 -6.574 -1.533 1.00 91.88 100 THR A N 1
ATOM 790 C CA . THR A 1 100 ? 5.374 -7.918 -1.523 1.00 91.88 100 THR A CA 1
ATOM 791 C C . THR A 1 100 ? 6.348 -8.145 -2.671 1.00 91.88 100 THR A C 1
ATOM 793 O O . THR A 1 100 ? 7.251 -8.966 -2.584 1.00 91.88 100 THR A O 1
ATOM 796 N N . GLU A 1 101 ? 6.148 -7.428 -3.773 1.00 90.19 101 GLU A N 1
ATOM 797 C CA . GLU A 1 101 ? 6.983 -7.508 -4.965 1.00 90.19 101 GLU A CA 1
ATOM 798 C C . GLU A 1 101 ? 6.894 -6.181 -5.712 1.00 90.19 101 GLU A C 1
ATOM 800 O O . GLU A 1 101 ? 5.802 -5.630 -5.873 1.00 90.19 101 GLU A O 1
ATOM 805 N N . VAL A 1 102 ? 8.021 -5.668 -6.200 1.00 89.50 102 VAL A N 1
ATOM 806 C CA . VAL A 1 102 ? 8.047 -4.468 -7.038 1.00 89.50 102 VAL A CA 1
ATOM 807 C C . VAL A 1 102 ? 8.940 -4.719 -8.238 1.00 89.50 102 VAL A C 1
ATOM 809 O O . VAL A 1 102 ? 10.141 -4.929 -8.114 1.00 89.50 102 VAL A O 1
ATOM 812 N N . ILE A 1 103 ? 8.338 -4.656 -9.418 1.00 89.06 103 ILE A N 1
ATOM 813 C CA . ILE A 1 103 ? 9.006 -4.781 -10.704 1.00 89.06 103 ILE A CA 1
ATOM 814 C C . ILE A 1 103 ? 9.036 -3.383 -11.337 1.00 89.06 103 ILE A C 1
ATOM 816 O O . ILE A 1 103 ? 8.045 -2.957 -11.945 1.00 89.06 103 ILE A O 1
ATOM 820 N N . PRO A 1 104 ? 10.148 -2.635 -11.204 1.00 85.50 104 PRO A N 1
ATOM 821 C CA . PRO A 1 104 ? 10.244 -1.261 -11.700 1.00 85.50 104 PRO A CA 1
ATOM 822 C C . PRO A 1 104 ? 10.197 -1.190 -13.228 1.00 85.50 104 PRO A C 1
ATOM 824 O O . PRO A 1 104 ? 9.783 -0.176 -13.792 1.00 85.50 104 PRO A O 1
ATOM 827 N N . HIS A 1 105 ? 10.601 -2.261 -13.913 1.00 85.81 105 HIS A N 1
ATOM 828 C CA . HIS A 1 105 ? 10.675 -2.306 -15.364 1.00 85.81 105 HIS A CA 1
ATOM 829 C C . HIS A 1 105 ? 10.316 -3.691 -15.890 1.00 85.81 105 HIS A C 1
ATOM 831 O O . HIS A 1 105 ? 11.012 -4.666 -15.626 1.00 85.81 105 HIS A O 1
ATOM 837 N N . ARG A 1 106 ? 9.247 -3.770 -16.681 1.00 84.56 106 ARG A N 1
ATOM 838 C CA . ARG A 1 106 ? 8.882 -4.960 -17.448 1.00 84.56 106 ARG A CA 1
ATOM 839 C C . ARG A 1 106 ? 8.345 -4.585 -18.821 1.00 84.56 106 ARG A C 1
ATOM 841 O O . ARG A 1 106 ? 7.604 -3.609 -18.973 1.00 84.56 106 ARG A O 1
ATOM 848 N N . TRP A 1 107 ? 8.678 -5.400 -19.809 1.00 80.94 107 TRP A N 1
ATOM 849 C CA . TRP A 1 107 ? 8.083 -5.333 -21.136 1.00 80.94 107 TRP A CA 1
ATOM 850 C C . TRP A 1 107 ? 6.850 -6.228 -21.176 1.00 80.94 107 TRP A C 1
ATOM 852 O O . TRP A 1 107 ? 6.902 -7.389 -20.779 1.00 80.94 107 TRP A O 1
ATOM 862 N N . THR A 1 108 ? 5.727 -5.687 -21.631 1.00 74.88 108 THR A N 1
ATOM 863 C CA . THR A 1 108 ? 4.541 -6.489 -21.944 1.00 74.88 108 THR A CA 1
ATOM 864 C C . THR A 1 108 ? 4.483 -6.709 -23.446 1.00 74.88 108 THR A C 1
ATOM 866 O O . THR A 1 108 ? 4.843 -5.815 -24.212 1.00 74.88 108 THR A O 1
ATOM 869 N N . PHE A 1 109 ? 4.032 -7.888 -23.873 1.00 70.31 109 PHE A N 1
ATOM 870 C CA . PHE A 1 109 ? 3.844 -8.194 -25.290 1.00 70.31 109 PHE A CA 1
ATOM 871 C C . PHE A 1 109 ? 2.982 -7.098 -25.945 1.00 70.31 109 PHE A C 1
ATOM 873 O O . PHE A 1 109 ? 1.952 -6.723 -25.388 1.00 70.31 109 PHE A O 1
ATOM 880 N N . MET A 1 110 ? 3.436 -6.555 -27.081 1.00 75.62 110 MET A N 1
ATOM 881 C CA . MET A 1 110 ? 2.836 -5.414 -27.802 1.00 75.62 110 MET A CA 1
ATOM 882 C C . MET A 1 110 ? 2.961 -4.021 -27.149 1.00 75.62 110 MET A C 1
ATOM 884 O O . MET A 1 110 ? 2.374 -3.066 -27.657 1.00 75.62 110 MET A O 1
ATOM 888 N N . ALA A 1 111 ? 3.722 -3.840 -26.063 1.00 73.69 111 ALA A N 1
ATOM 889 C CA . ALA A 1 111 ? 3.929 -2.502 -25.505 1.00 73.69 111 ALA A CA 1
ATOM 890 C C . ALA A 1 111 ? 5.059 -1.732 -26.197 1.00 73.69 111 ALA A C 1
ATOM 892 O O . ALA A 1 111 ? 6.187 -2.201 -26.307 1.00 73.69 111 ALA A O 1
ATOM 893 N N . ILE A 1 112 ? 4.753 -0.491 -26.583 1.00 77.62 112 ILE A N 1
ATOM 894 C CA . ILE A 1 112 ? 5.693 0.464 -27.198 1.00 77.62 112 ILE A CA 1
ATOM 895 C C . ILE A 1 112 ? 6.657 1.051 -26.147 1.00 77.62 112 ILE A C 1
ATOM 897 O O . ILE A 1 112 ? 7.693 1.622 -26.478 1.00 77.62 112 ILE A O 1
ATOM 901 N N . ARG A 1 113 ? 6.319 0.930 -24.858 1.00 78.00 113 ARG A N 1
ATOM 902 C CA . ARG A 1 113 ? 7.086 1.466 -23.729 1.00 78.00 113 ARG A CA 1
ATOM 903 C C . ARG A 1 113 ? 7.084 0.473 -22.570 1.00 78.00 113 ARG A C 1
ATOM 905 O O . ARG A 1 113 ? 6.115 -0.273 -22.418 1.00 78.00 113 ARG A O 1
ATOM 912 N N . PRO A 1 114 ? 8.123 0.474 -21.725 1.00 83.12 114 PRO A N 1
ATOM 913 C CA . PRO A 1 114 ? 8.142 -0.385 -20.557 1.00 83.12 114 PRO A CA 1
ATOM 914 C C . PRO A 1 114 ? 7.055 0.014 -19.554 1.00 83.12 114 PRO A C 1
ATOM 916 O O . PRO A 1 114 ? 6.683 1.181 -19.419 1.00 83.12 114 PRO A O 1
ATOM 919 N N . SER A 1 115 ? 6.613 -0.952 -18.759 1.00 88.25 115 SER A N 1
ATOM 920 C CA . SER A 1 115 ? 5.688 -0.755 -17.639 1.00 88.25 115 SER A CA 1
ATOM 921 C C . SER A 1 115 ? 6.356 -1.093 -16.307 1.00 88.25 115 SER A C 1
ATOM 923 O O . SER A 1 115 ? 7.443 -1.669 -16.281 1.00 88.25 115 SER A O 1
ATOM 925 N N . SER A 1 116 ? 5.709 -0.724 -15.208 1.00 90.00 116 SER A N 1
ATOM 926 C CA . SER A 1 116 ? 6.077 -1.147 -13.855 1.00 90.00 116 SER A CA 1
ATOM 927 C C . SER A 1 116 ? 4.903 -1.889 -13.235 1.00 90.00 116 SER A C 1
ATOM 929 O O . SER A 1 116 ? 3.752 -1.705 -13.643 1.00 90.00 116 SER A O 1
ATOM 931 N N . THR A 1 117 ? 5.159 -2.762 -12.274 1.00 91.00 117 THR A N 1
ATOM 932 C CA . THR A 1 117 ? 4.113 -3.495 -11.554 1.00 91.00 117 THR A CA 1
ATOM 933 C C . THR A 1 117 ? 4.540 -3.703 -10.118 1.00 91.00 117 THR A C 1
ATOM 935 O O . THR A 1 117 ? 5.717 -3.923 -9.864 1.00 91.00 117 THR A O 1
ATOM 938 N N . ALA A 1 118 ? 3.601 -3.610 -9.186 1.00 91.81 118 ALA A N 1
ATOM 939 C CA . ALA A 1 118 ? 3.845 -3.953 -7.799 1.00 91.81 118 ALA A CA 1
ATOM 940 C C . ALA A 1 118 ? 2.701 -4.799 -7.256 1.00 91.81 118 ALA A C 1
ATOM 942 O O . ALA A 1 118 ? 1.526 -4.507 -7.498 1.00 91.81 118 ALA A O 1
ATOM 943 N N . SER A 1 119 ? 3.069 -5.825 -6.505 1.00 94.06 119 SER A N 1
ATOM 944 C CA . SER A 1 119 ? 2.160 -6.633 -5.709 1.00 94.06 119 SER A CA 1
ATOM 945 C C . SER A 1 119 ? 2.197 -6.128 -4.271 1.00 94.06 119 SER A C 1
ATOM 947 O O . SER A 1 119 ? 3.257 -5.773 -3.755 1.00 94.06 119 SER A O 1
ATOM 949 N N . PHE A 1 120 ? 1.038 -6.047 -3.632 1.00 94.62 120 PHE A N 1
ATOM 950 C CA . PHE A 1 120 ? 0.906 -5.591 -2.256 1.00 94.62 120 PHE A CA 1
ATOM 951 C C . PHE A 1 120 ? -0.106 -6.435 -1.495 1.00 94.62 120 PHE A C 1
ATOM 953 O O . PHE A 1 120 ? -1.058 -6.975 -2.068 1.00 94.62 120 PHE A O 1
ATOM 960 N N . ARG A 1 121 ? 0.103 -6.500 -0.185 1.00 96.69 121 ARG A N 1
ATOM 961 C CA . ARG A 1 121 ? -0.775 -7.129 0.791 1.00 96.69 121 ARG A CA 1
ATOM 962 C C . ARG A 1 121 ? -1.329 -6.058 1.723 1.00 96.69 121 ARG A C 1
ATOM 964 O O . ARG A 1 121 ? -0.599 -5.170 2.160 1.00 96.69 121 ARG A O 1
ATOM 971 N N . ILE A 1 122 ? -2.623 -6.151 2.006 1.00 96.81 122 ILE A N 1
ATOM 972 C CA . ILE A 1 122 ? -3.298 -5.364 3.037 1.00 96.81 122 ILE A CA 1
ATOM 973 C C . ILE A 1 122 ? -3.824 -6.344 4.073 1.00 96.81 122 ILE A C 1
ATOM 975 O O . ILE A 1 122 ? -4.542 -7.275 3.710 1.00 96.81 122 ILE A O 1
ATOM 979 N N . SER A 1 123 ? -3.509 -6.104 5.338 1.00 95.56 123 SER A N 1
ATOM 980 C CA . SER A 1 123 ? -3.903 -6.952 6.460 1.00 95.56 123 SER A CA 1
ATOM 981 C C . SER A 1 123 ? -4.559 -6.088 7.538 1.00 95.56 123 SER A C 1
ATOM 983 O O . SER A 1 123 ? -4.021 -5.044 7.901 1.00 95.56 123 SER A O 1
ATOM 985 N N . ILE A 1 124 ? -5.726 -6.500 8.040 1.00 93.94 124 ILE A N 1
ATOM 986 C CA . ILE A 1 124 ? -6.435 -5.833 9.141 1.00 93.94 124 ILE A CA 1
ATOM 987 C C . ILE A 1 124 ? -6.289 -6.675 10.401 1.00 93.94 124 ILE A C 1
ATOM 989 O O . ILE A 1 124 ? -6.735 -7.825 10.443 1.00 93.94 124 ILE A O 1
ATOM 993 N N . TYR A 1 125 ? -5.736 -6.079 11.447 1.00 91.25 125 TYR A N 1
ATOM 994 C CA . TYR A 1 125 ? -5.620 -6.669 12.769 1.00 91.25 125 TYR A CA 1
ATOM 995 C C . TYR A 1 125 ? -6.642 -6.040 13.717 1.00 91.25 125 TYR A C 1
ATOM 997 O O . TYR A 1 125 ? -6.783 -4.820 13.776 1.00 91.25 125 TYR A O 1
ATOM 1005 N N . LYS A 1 126 ? -7.347 -6.876 14.480 1.00 88.62 126 LYS A N 1
ATOM 1006 C CA . LYS A 1 126 ? -8.177 -6.466 15.625 1.00 88.62 126 LYS A CA 1
ATOM 1007 C C . LYS A 1 126 ? -7.795 -7.356 16.801 1.00 88.62 126 LYS A C 1
ATOM 1009 O O . LYS A 1 126 ? -7.659 -8.566 16.615 1.00 88.62 126 LYS A O 1
ATOM 1014 N N . ASN A 1 127 ? -7.588 -6.795 17.992 1.00 85.50 127 ASN A N 1
ATOM 1015 C CA . ASN A 1 127 ? -7.117 -7.562 19.157 1.00 85.50 127 ASN A CA 1
ATOM 1016 C C . ASN A 1 127 ? -5.830 -8.380 18.896 1.00 85.50 127 ASN A C 1
ATOM 1018 O O . ASN A 1 127 ? -5.711 -9.520 19.345 1.00 85.50 127 ASN A O 1
ATOM 1022 N N . GLY A 1 128 ? -4.905 -7.855 18.083 1.00 83.56 128 GLY A N 1
ATOM 1023 C CA . GLY A 1 128 ? -3.672 -8.559 17.697 1.00 83.56 128 GLY A CA 1
ATOM 1024 C C . GLY A 1 128 ? -3.869 -9.783 16.790 1.00 83.56 128 GLY A C 1
ATOM 1025 O O . GLY A 1 128 ? -2.901 -10.465 16.465 1.00 83.56 128 GLY A O 1
ATOM 1026 N N . LYS A 1 129 ? -5.100 -10.073 16.351 1.00 88.31 129 LYS A N 1
ATOM 1027 C CA . LYS A 1 129 ? -5.406 -11.172 15.430 1.00 88.31 129 LYS A CA 1
ATOM 1028 C C . LYS A 1 129 ? -5.657 -10.637 14.032 1.00 88.31 129 LYS A C 1
ATOM 1030 O O . LYS A 1 129 ? -6.370 -9.648 13.863 1.00 88.31 129 LYS A O 1
ATOM 1035 N N . LEU A 1 130 ? -5.106 -11.322 13.034 1.00 91.62 130 LEU A N 1
ATOM 1036 C CA . LEU A 1 130 ? -5.439 -11.076 11.636 1.00 91.62 130 LEU A CA 1
ATOM 1037 C C . LEU A 1 130 ? -6.919 -11.409 11.416 1.00 91.62 130 LEU A C 1
ATOM 1039 O O . LEU A 1 130 ? -7.348 -12.531 11.673 1.00 91.62 130 LEU A O 1
ATOM 1043 N N . THR A 1 131 ? -7.691 -10.424 10.969 1.00 93.12 131 THR A N 1
ATOM 1044 C CA . THR A 1 131 ? -9.131 -10.570 10.705 1.00 93.12 131 THR A CA 1
ATOM 1045 C C . THR A 1 131 ? -9.425 -10.671 9.221 1.00 93.12 131 THR A C 1
ATOM 1047 O O . THR A 1 131 ? -10.167 -11.553 8.809 1.00 93.12 131 THR A O 1
ATOM 1050 N N . ASN A 1 132 ? -8.809 -9.801 8.422 1.00 95.62 132 ASN A N 1
ATOM 1051 C CA . ASN A 1 132 ? -8.995 -9.748 6.980 1.00 95.62 132 ASN A CA 1
ATOM 1052 C C . ASN A 1 132 ? -7.651 -9.533 6.295 1.00 95.62 132 ASN A C 1
ATOM 1054 O O . ASN A 1 132 ? -6.807 -8.786 6.790 1.00 95.62 132 ASN A O 1
ATOM 1058 N N . GLU A 1 133 ? -7.482 -10.139 5.127 1.00 96.56 133 GLU A N 1
ATOM 1059 C CA . GLU A 1 133 ? -6.306 -9.957 4.287 1.00 96.56 133 GLU A CA 1
ATOM 1060 C C . GLU A 1 133 ? -6.700 -9.943 2.810 1.00 96.56 133 GLU A C 1
ATOM 1062 O O . GLU A 1 133 ? -7.609 -10.656 2.382 1.00 96.56 133 GLU A O 1
ATOM 1067 N N . VAL A 1 134 ? -5.998 -9.141 2.012 1.00 97.31 134 VAL A N 1
ATOM 1068 C CA . VAL A 1 134 ? -6.077 -9.206 0.554 1.00 97.31 134 VAL A CA 1
ATOM 1069 C C . VAL A 1 134 ? -4.708 -8.985 -0.072 1.00 97.31 134 VAL A C 1
ATOM 1071 O O . VAL A 1 134 ? -3.941 -8.128 0.361 1.00 97.31 134 VAL A O 1
ATOM 1074 N N . VAL A 1 135 ? -4.433 -9.727 -1.144 1.00 96.69 135 VAL A N 1
ATOM 1075 C CA . VAL A 1 135 ? -3.263 -9.528 -2.003 1.00 96.69 135 VAL A CA 1
ATOM 1076 C C . VAL A 1 135 ? -3.730 -9.075 -3.382 1.00 96.69 135 VAL A C 1
ATOM 1078 O O . VAL A 1 135 ? -4.668 -9.640 -3.956 1.00 96.69 135 VAL A O 1
ATOM 1081 N N . LYS A 1 136 ? -3.097 -8.032 -3.919 1.00 95.44 136 LYS A N 1
ATOM 1082 C CA . LYS A 1 136 ? -3.388 -7.481 -5.248 1.00 95.44 136 LYS A CA 1
ATOM 1083 C C . LYS A 1 136 ? -2.109 -7.081 -5.964 1.00 95.44 136 LYS A C 1
ATOM 1085 O O . LYS A 1 136 ? -1.085 -6.841 -5.340 1.00 95.44 136 LYS A O 1
ATOM 1090 N N . SER A 1 137 ? -2.206 -6.973 -7.285 1.00 93.44 137 SER A N 1
ATOM 1091 C CA . SER A 1 137 ? -1.140 -6.464 -8.143 1.00 93.44 137 SER A CA 1
ATOM 1092 C C . SER A 1 137 ? -1.666 -5.304 -8.984 1.00 93.44 137 SER A C 1
ATOM 1094 O O . SER A 1 137 ? -2.769 -5.384 -9.531 1.00 93.44 137 SER A O 1
A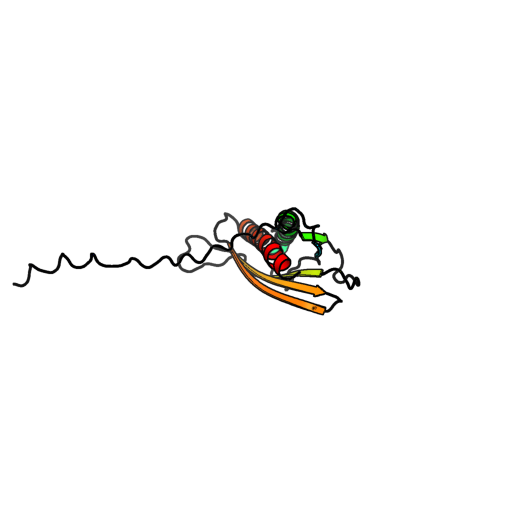TOM 1096 N N . ILE A 1 138 ? -0.902 -4.213 -9.059 1.00 91.88 138 ILE A N 1
ATOM 1097 C CA . ILE A 1 138 ? -1.222 -3.016 -9.846 1.00 91.88 138 ILE A CA 1
ATOM 1098 C C . ILE A 1 138 ? -0.044 -2.698 -10.762 1.00 91.88 138 ILE A C 1
ATOM 1100 O O . ILE A 1 138 ? 1.112 -2.687 -10.341 1.00 91.88 138 ILE A O 1
ATOM 1104 N N . GLY A 1 139 ? -0.352 -2.408 -12.026 1.00 89.19 139 GLY A N 1
ATOM 1105 C CA . GLY A 1 139 ? 0.620 -1.995 -13.030 1.00 89.19 139 GLY A CA 1
ATOM 1106 C C . GLY A 1 139 ? 0.416 -0.558 -13.499 1.00 89.19 139 GLY A C 1
ATOM 1107 O O . GLY A 1 139 ? -0.699 -0.043 -13.493 1.00 89.19 139 GLY A O 1
ATOM 1108 N N . SER A 1 140 ? 1.496 0.070 -13.960 1.00 85.81 140 SER A N 1
ATOM 1109 C CA . SER A 1 140 ? 1.475 1.390 -14.594 1.00 85.81 140 SER A CA 1
ATOM 1110 C C . SER A 1 140 ? 2.347 1.395 -15.848 1.00 85.81 140 SER A C 1
ATOM 1112 O O . SER A 1 140 ? 3.540 1.094 -15.792 1.00 85.81 140 SER A O 1
ATOM 1114 N N . GLY A 1 141 ? 1.740 1.719 -16.994 1.00 78.69 141 GLY A N 1
ATOM 1115 C CA . GLY A 1 141 ? 2.417 1.844 -18.295 1.00 78.69 141 GLY A CA 1
ATOM 1116 C C . GLY A 1 141 ? 2.494 3.277 -18.836 1.00 78.69 141 GLY A C 1
ATOM 1117 O O . GLY A 1 141 ? 3.090 3.503 -19.882 1.00 78.69 141 GLY A O 1
ATOM 1118 N N . MET A 1 142 ? 1.892 4.252 -18.144 1.00 64.12 142 MET A N 1
ATOM 1119 C CA . MET A 1 142 ? 1.758 5.638 -18.612 1.00 64.12 142 MET A CA 1
ATOM 1120 C C . MET A 1 142 ? 2.548 6.607 -17.723 1.00 64.12 142 MET A C 1
ATOM 1122 O O . MET A 1 142 ? 1.965 7.403 -16.985 1.00 64.12 142 MET A O 1
ATOM 1126 N N . ALA A 1 143 ? 3.879 6.542 -17.758 1.00 69.50 143 ALA A N 1
ATOM 1127 C CA . ALA A 1 143 ? 4.736 7.595 -17.206 1.00 69.50 143 ALA A CA 1
ATOM 1128 C C . ALA A 1 143 ? 6.104 7.634 -17.909 1.00 69.50 143 ALA A C 1
ATOM 1130 O O . ALA A 1 143 ? 6.449 6.700 -18.634 1.00 69.50 143 ALA A O 1
ATOM 1131 N N . LEU A 1 144 ? 6.835 8.738 -17.730 1.00 70.62 144 LEU A N 1
ATOM 1132 C CA . LEU A 1 144 ? 8.113 8.988 -18.400 1.00 70.62 144 LEU A CA 1
ATOM 1133 C C . LEU A 1 144 ? 9.264 8.233 -17.714 1.00 70.62 144 LEU A C 1
ATOM 1135 O O . LEU A 1 144 ? 10.120 7.692 -18.410 1.00 70.62 144 LEU A O 1
ATOM 1139 N N . GLY A 1 145 ? 9.244 8.129 -16.377 1.00 82.56 145 GLY A N 1
ATOM 1140 C CA . GLY A 1 145 ? 10.246 7.409 -15.583 1.00 82.56 145 GLY A CA 1
ATOM 1141 C C . GLY A 1 145 ? 9.750 6.129 -14.896 1.00 82.56 145 GLY A C 1
ATOM 1142 O O . GLY A 1 145 ? 8.557 5.827 -14.841 1.00 82.56 145 GLY A O 1
ATOM 1143 N N . ALA A 1 146 ? 10.681 5.336 -14.352 1.00 83.56 146 ALA A N 1
ATOM 1144 C CA . ALA A 1 146 ? 10.354 4.214 -13.463 1.00 83.56 146 ALA A CA 1
ATOM 1145 C C . ALA A 1 146 ? 9.769 4.696 -12.125 1.00 83.56 146 ALA A C 1
ATOM 1147 O O . ALA A 1 146 ? 8.726 4.185 -11.725 1.00 83.56 146 ALA A O 1
ATOM 1148 N N . CYS A 1 147 ? 10.355 5.722 -11.495 1.00 88.19 147 CYS A N 1
ATOM 1149 C CA . CYS A 1 147 ? 9.823 6.274 -10.247 1.00 88.19 147 CYS A CA 1
ATOM 1150 C C . CYS A 1 147 ? 8.413 6.848 -10.421 1.00 88.19 147 CYS A C 1
ATOM 1152 O O . CYS A 1 147 ? 7.522 6.436 -9.689 1.00 88.19 147 CYS A O 1
ATOM 1154 N N . ASP A 1 148 ? 8.146 7.642 -11.465 1.00 88.06 148 ASP A N 1
ATOM 1155 C CA . ASP A 1 148 ? 6.785 8.131 -11.748 1.00 88.06 148 ASP A CA 1
ATOM 1156 C C . ASP A 1 148 ? 5.756 6.993 -11.862 1.00 88.06 148 ASP A C 1
ATOM 1158 O O . ASP A 1 148 ? 4.612 7.106 -11.414 1.00 88.06 148 ASP A O 1
ATOM 1162 N N . ARG A 1 149 ? 6.134 5.878 -12.506 1.00 89.50 149 ARG A N 1
ATOM 1163 C CA . ARG A 1 149 ? 5.256 4.708 -12.645 1.00 89.50 149 ARG A CA 1
ATOM 1164 C C . ARG A 1 149 ? 4.999 4.066 -11.284 1.00 89.50 149 ARG A C 1
ATOM 1166 O O . ARG A 1 149 ? 3.849 3.736 -11.001 1.00 89.50 149 ARG A O 1
ATOM 1173 N N . LEU A 1 150 ? 6.033 3.915 -10.460 1.00 91.19 150 LEU A N 1
ATOM 1174 C CA . LEU A 1 150 ? 5.943 3.342 -9.116 1.00 91.19 150 LEU A CA 1
ATOM 1175 C C . LEU A 1 150 ? 5.163 4.232 -8.141 1.00 91.19 150 LEU A C 1
ATOM 1177 O O . LEU A 1 150 ? 4.333 3.728 -7.389 1.00 91.19 150 LEU A O 1
ATOM 1181 N N . GLU A 1 151 ? 5.332 5.548 -8.200 1.00 92.50 151 GLU A N 1
ATOM 1182 C CA . GLU A 1 151 ? 4.566 6.504 -7.396 1.00 92.50 151 GLU A CA 1
ATOM 1183 C C . GLU A 1 151 ? 3.091 6.534 -7.808 1.00 92.50 151 GLU A C 1
ATOM 1185 O O . GLU A 1 151 ? 2.204 6.551 -6.955 1.00 92.50 151 GLU A O 1
ATOM 1190 N N . LYS A 1 152 ? 2.785 6.434 -9.109 1.00 92.56 152 LYS A N 1
ATOM 1191 C CA . LYS A 1 152 ? 1.400 6.246 -9.578 1.00 92.56 152 LYS A CA 1
ATOM 1192 C C . LYS A 1 152 ? 0.790 4.940 -9.080 1.00 92.56 152 LYS A C 1
ATOM 1194 O O . LYS A 1 152 ? -0.402 4.912 -8.757 1.00 92.56 152 LYS A O 1
ATOM 1199 N N . ILE A 1 153 ? 1.584 3.869 -9.020 1.00 93.12 153 ILE A N 1
ATOM 1200 C CA . ILE A 1 153 ? 1.154 2.609 -8.409 1.00 93.12 153 ILE A CA 1
ATOM 1201 C C . ILE A 1 153 ? 0.863 2.845 -6.925 1.00 93.12 153 ILE A C 1
ATOM 1203 O O . ILE A 1 153 ? -0.229 2.505 -6.490 1.00 93.12 153 ILE A O 1
ATOM 1207 N N . ALA A 1 154 ? 1.746 3.519 -6.186 1.00 94.62 154 ALA A N 1
ATOM 1208 C CA . ALA A 1 154 ? 1.541 3.850 -4.777 1.00 94.62 154 ALA A CA 1
ATOM 1209 C C . ALA A 1 154 ? 0.264 4.672 -4.518 1.00 94.62 154 ALA A C 1
ATOM 1211 O O . ALA A 1 154 ? -0.508 4.332 -3.623 1.00 94.62 154 ALA A O 1
ATOM 1212 N N . ILE A 1 155 ? -0.022 5.689 -5.339 1.00 95.62 155 ILE A N 1
ATOM 1213 C CA . ILE A 1 155 ? -1.274 6.463 -5.258 1.00 95.62 155 ILE A CA 1
ATOM 1214 C C . ILE A 1 155 ? -2.493 5.563 -5.506 1.00 95.62 155 ILE A C 1
ATOM 1216 O O . ILE A 1 155 ? -3.494 5.609 -4.789 1.00 95.62 155 ILE A O 1
ATOM 1220 N N . SER A 1 156 ? -2.423 4.717 -6.533 1.00 95.69 156 SER A N 1
ATOM 1221 C CA . SER A 1 156 ? -3.520 3.806 -6.875 1.00 95.69 156 SER A CA 1
ATOM 1222 C C . SER A 1 156 ? -3.755 2.772 -5.772 1.00 95.69 156 SER A C 1
ATOM 1224 O O . SER A 1 156 ? -4.902 2.501 -5.415 1.00 95.69 156 SER A O 1
ATOM 1226 N N . THR A 1 157 ? -2.677 2.250 -5.185 1.00 95.69 157 THR A N 1
ATOM 1227 C CA . THR A 1 157 ? -2.716 1.367 -4.020 1.00 95.69 157 THR A CA 1
ATOM 1228 C C . THR A 1 157 ? -3.356 2.073 -2.830 1.00 95.69 157 THR A C 1
ATOM 1230 O O . THR A 1 157 ? -4.254 1.499 -2.229 1.00 95.69 157 THR A O 1
ATOM 1233 N N . GLY A 1 158 ? -2.995 3.323 -2.522 1.00 96.06 158 GLY A N 1
ATOM 1234 C CA . GLY A 1 158 ? -3.582 4.056 -1.395 1.00 96.06 158 GLY A CA 1
ATOM 1235 C C . GLY A 1 158 ? -5.095 4.251 -1.524 1.00 96.06 158 GLY A C 1
ATOM 1236 O O . GLY A 1 158 ? -5.837 4.019 -0.573 1.00 96.06 158 GLY A O 1
ATOM 1237 N N . ARG A 1 159 ? -5.579 4.571 -2.730 1.00 96.56 159 ARG A N 1
ATOM 1238 C CA . ARG A 1 159 ? -7.025 4.623 -3.017 1.00 96.56 159 ARG A CA 1
ATOM 1239 C C . ARG A 1 159 ? -7.699 3.267 -2.837 1.00 96.56 159 ARG A C 1
ATOM 1241 O O . ARG A 1 159 ? -8.788 3.192 -2.274 1.00 96.56 159 ARG A O 1
ATOM 1248 N N . TYR A 1 160 ? -7.056 2.202 -3.317 1.00 97.00 160 TYR A N 1
ATOM 1249 C CA . TYR A 1 160 ? -7.570 0.845 -3.167 1.00 97.00 160 TYR A CA 1
ATOM 1250 C C . TYR A 1 160 ? -7.623 0.418 -1.695 1.00 97.00 160 TYR A C 1
ATOM 1252 O O . TYR A 1 160 ? -8.609 -0.191 -1.291 1.00 97.00 160 TYR A O 1
ATOM 1260 N N . VAL A 1 161 ? -6.611 0.770 -0.892 1.00 96.62 161 VAL A N 1
ATOM 1261 C CA . VAL A 1 161 ? -6.585 0.516 0.556 1.00 96.62 161 VAL A CA 1
ATOM 1262 C C . VAL A 1 161 ? -7.828 1.106 1.204 1.00 96.62 161 VAL A C 1
ATOM 1264 O O . VAL A 1 161 ? -8.591 0.358 1.803 1.00 96.62 161 VAL A O 1
ATOM 1267 N N . ASN A 1 162 ? -8.102 2.398 1.012 1.00 96.44 162 ASN A N 1
ATOM 1268 C CA . ASN A 1 162 ? -9.290 3.027 1.592 1.00 96.44 162 ASN A CA 1
ATOM 1269 C C . ASN A 1 162 ? -10.602 2.386 1.116 1.00 96.44 162 ASN A C 1
ATOM 1271 O O . ASN A 1 162 ? -11.483 2.082 1.921 1.00 96.44 162 ASN A O 1
ATOM 1275 N N . ALA A 1 163 ? -10.714 2.118 -0.187 1.00 95.88 163 ALA A N 1
ATOM 1276 C CA . ALA A 1 163 ? -11.902 1.501 -0.774 1.00 95.88 163 ALA A CA 1
ATOM 1277 C C . ALA A 1 163 ? -12.158 0.072 -0.285 1.00 95.88 163 ALA A C 1
ATOM 1279 O O . ALA A 1 163 ? -13.301 -0.384 -0.265 1.00 95.88 163 ALA A O 1
ATOM 1280 N N . TRP A 1 164 ? -11.098 -0.669 0.028 1.00 96.31 164 TRP A N 1
ATOM 1281 C CA . TRP A 1 164 ? -11.207 -2.028 0.531 1.00 96.31 164 TRP A CA 1
ATOM 1282 C C . TRP A 1 164 ? -11.457 -2.034 2.038 1.00 96.31 164 TRP A C 1
ATOM 1284 O O . TRP A 1 164 ? -12.393 -2.697 2.473 1.00 96.31 164 TRP A O 1
ATOM 1294 N N . VAL A 1 165 ? -10.691 -1.256 2.810 1.00 95.25 165 VAL A N 1
ATOM 1295 C CA . VAL A 1 165 ? -10.792 -1.165 4.275 1.00 95.25 165 VAL A CA 1
ATOM 1296 C C . VAL A 1 165 ? -12.173 -0.685 4.720 1.00 95.25 165 VAL A C 1
ATOM 1298 O O . VAL A 1 165 ? -12.756 -1.307 5.600 1.00 95.25 165 VAL A O 1
ATOM 1301 N N . SER A 1 166 ? -12.747 0.327 4.062 1.00 94.62 166 SER A N 1
ATOM 1302 C CA . SER A 1 166 ? -14.106 0.825 4.365 1.00 94.62 166 SER A CA 1
ATOM 1303 C C . SER A 1 166 ? -15.217 -0.207 4.173 1.00 94.62 166 SER A C 1
ATOM 1305 O O . SER A 1 166 ? -16.319 -0.025 4.669 1.00 94.62 166 SER A O 1
ATOM 1307 N N . LYS A 1 167 ? -14.952 -1.301 3.451 1.00 94.19 167 LYS A N 1
ATOM 1308 C CA . LYS A 1 167 ? -15.899 -2.414 3.289 1.00 94.19 167 LYS A CA 1
ATOM 1309 C C . LYS A 1 167 ? -15.702 -3.519 4.321 1.00 94.19 167 LYS A C 1
ATOM 1311 O O . LYS A 1 167 ? -16.513 -4.437 4.365 1.00 94.19 167 LYS A O 1
ATOM 1316 N N . GLN A 1 168 ? -14.592 -3.496 5.056 1.00 92.75 168 GLN A N 1
ATOM 1317 C CA . GLN A 1 168 ? -14.238 -4.528 6.031 1.00 92.75 168 GLN A CA 1
ATOM 1318 C C . GLN A 1 168 ? -14.528 -4.117 7.479 1.00 92.75 168 GLN A C 1
ATOM 1320 O O . GLN A 1 168 ? -14.435 -4.968 8.370 1.00 92.75 168 GLN A O 1
ATOM 1325 N N . ILE A 1 169 ? -14.784 -2.831 7.732 1.00 84.19 169 ILE A N 1
ATOM 1326 C CA . ILE A 1 169 ? -14.949 -2.263 9.075 1.00 84.19 169 ILE A CA 1
ATOM 1327 C C . ILE A 1 169 ? -16.364 -1.730 9.241 1.00 84.19 169 ILE A C 1
ATOM 1329 O O . ILE A 1 169 ? -16.875 -1.083 8.303 1.00 84.19 169 ILE A O 1
#

Organism: NCBI:txid332186

Sequence (169 aa):
MIFRLLICSFAVLVLTACSSKPTPQLVKADPSSEPQHIYLMPVIFSDPTNLDKVKNECSMLEMLKKSIIQTSTDYQLKFEQLENEIVQNPETPQVKVEFTEVIPHRWTFMAIRPSSTASFRISIYKNGKLTNEVVKSIGSGMALGACDRLEKIAISTGRYVNAWVSKQI

Solvent-accessible surface area (backbone atoms only — not comparable to full-atom values): 9991 Å² total; per-residue (Å²): 132,96,81,82,86,87,85,85,83,89,85,77,83,86,78,71,75,78,75,74,68,78,72,80,70,79,75,66,58,69,93,84,62,80,58,47,67,32,36,33,34,63,65,44,62,72,58,76,83,86,36,60,66,54,67,74,75,25,66,32,60,59,35,20,54,50,27,30,58,71,43,12,64,61,44,39,36,40,73,43,80,36,95,55,90,74,75,91,59,50,83,54,42,32,38,39,43,32,37,65,42,76,42,61,73,42,81,51,93,95,54,95,54,62,23,22,38,36,30,34,38,41,39,35,29,45,62,88,37,84,73,48,74,52,76,52,75,47,70,30,65,86,54,96,48,52,50,56,18,46,31,51,35,19,36,52,48,13,46,48,49,34,67,50,50,56,72,75,104

Foldseek 3Di:
DPDDPDDPPPPDDPPPDPPPPPDPPLPQDDVPDAAAEAEEEQEEAPDPPPQPCCVPPACQSVLLVVLLQVCLVSLSHHYDYDPDRDDQPQAHKYKYKYWDDKALWDDDVPDPFTKIKIKMKIFIDHNNDTDDIDIDMDMAGDDDHSNVRSSVVSNVNSNVNSSVVSVVD

pLDDT: mean 78.78, std 18.12, range [39.91, 97.31]

Nearest PDB structures (foldseek):
  2iqi-assembly6_F  TM=6.274E-01  e=3.475E-05  Xanthomonas campestris pv. campestris
  2iqi-assembly7_G  TM=6.429E-01  e=9.964E-05  Xanthomonas campestris pv. campestris
  5t11-assembly1_C  TM=6.942E-01  e=9.864E-04  Paraburkholderia phytofirmans PsJN
  2iqi-assembly8_H  TM=5.869E-01  e=2.230E-04  Xanthomonas campestris pv. campestris
  5tse-assembly3_C  TM=6.398E-01  e=6.802E-04  Acinetobacter baumannii

Secondary structure (DSSP, 8-state):
---SSSSS-S-S--------PPP-------TTSPPEEEEEPPPEES-SSS-HHHHHH--HHHHHHHHHHHHHGGGTEEEEEPSSS----SSS-EEEEEEEEEEEEEPPTT-SS-EEEEEEEEEEEETTEEEEEEEEEEEE---SSHHHHHHHHHHHHHHHHHHHHTTT-

Mean predicted aligned error: 11.91 Å